Protein AF-A0A1Y3SLC1-F1 (afdb_monomer_lite)

Structure (mmCIF, N/CA/C/O backbone):
data_AF-A0A1Y3SLC1-F1
#
_entry.id   AF-A0A1Y3SLC1-F1
#
loop_
_atom_site.group_PDB
_atom_site.id
_atom_site.type_symbol
_atom_site.label_atom_id
_atom_site.label_alt_id
_atom_site.label_comp_id
_atom_site.label_asym_id
_atom_site.label_entity_id
_atom_site.label_seq_id
_atom_site.pdbx_PDB_ins_code
_atom_site.Cartn_x
_atom_site.Cartn_y
_atom_site.Cartn_z
_atom_site.occupancy
_atom_site.B_iso_or_equiv
_atom_site.auth_seq_id
_atom_site.auth_comp_id
_atom_site.auth_asym_id
_atom_site.auth_atom_id
_atom_site.pdbx_PDB_model_num
ATOM 1 N N . THR A 1 1 ? 0.738 -14.502 -24.482 1.00 43.47 1 THR A N 1
ATOM 2 C CA . THR A 1 1 ? 1.530 -13.518 -25.246 1.00 43.47 1 THR A CA 1
ATOM 3 C C . THR A 1 1 ? 0.705 -13.085 -26.444 1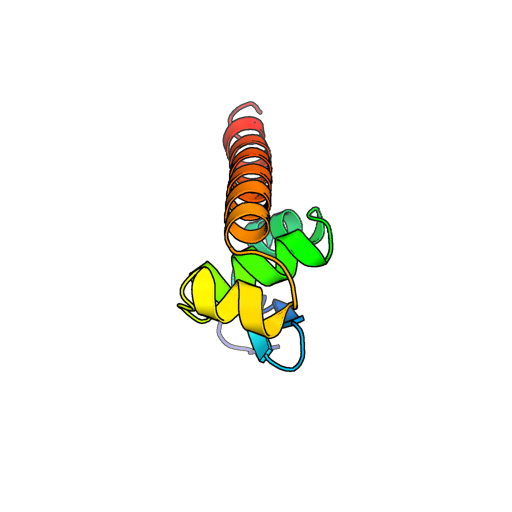.00 43.47 1 THR A C 1
ATOM 5 O O . THR A 1 1 ? 0.148 -13.942 -27.120 1.00 43.47 1 THR A O 1
ATOM 8 N N . CYS A 1 2 ? 0.529 -11.780 -26.665 1.00 42.38 2 CYS A N 1
ATOM 9 C CA . CYS A 1 2 ? -0.266 -11.265 -27.784 1.00 42.38 2 CYS A CA 1
ATOM 10 C C . CYS A 1 2 ? 0.650 -11.032 -29.005 1.00 42.38 2 CYS A C 1
ATOM 12 O O . CYS A 1 2 ? 1.645 -10.316 -28.868 1.00 42.38 2 CYS A O 1
ATOM 14 N N . PRO A 1 3 ? 0.356 -11.608 -30.185 1.00 54.66 3 PRO A N 1
ATOM 15 C CA . PRO A 1 3 ? 1.258 -11.593 -31.344 1.00 54.66 3 PRO A CA 1
ATOM 16 C C . PRO A 1 3 ? 1.337 -10.246 -32.091 1.00 54.66 3 PRO A C 1
ATOM 18 O O . PRO A 1 3 ? 2.051 -10.156 -33.083 1.00 54.66 3 PRO A O 1
ATOM 21 N N . ALA A 1 4 ? 0.639 -9.199 -31.633 1.00 56.56 4 ALA A N 1
ATOM 22 C CA . ALA A 1 4 ? 0.549 -7.918 -32.342 1.00 56.56 4 ALA A CA 1
ATOM 23 C C . ALA A 1 4 ? 1.443 -6.790 -31.784 1.00 56.56 4 ALA A C 1
ATOM 25 O O . ALA A 1 4 ? 1.663 -5.809 -32.487 1.00 56.56 4 ALA A O 1
ATOM 26 N N . CYS A 1 5 ? 1.950 -6.884 -30.548 1.00 50.56 5 CYS A N 1
ATOM 27 C CA . CYS A 1 5 ? 2.546 -5.714 -29.879 1.00 50.56 5 CYS A CA 1
ATOM 28 C C . CYS A 1 5 ? 3.826 -5.953 -29.064 1.00 50.56 5 CYS A C 1
ATOM 30 O O . CYS A 1 5 ? 4.405 -4.979 -28.600 1.00 50.56 5 CYS A O 1
ATOM 32 N N . GLY A 1 6 ? 4.315 -7.184 -28.883 1.00 53.72 6 GLY A N 1
ATOM 33 C CA . GLY A 1 6 ? 5.642 -7.441 -28.286 1.00 53.72 6 GLY A CA 1
ATOM 34 C C . GLY A 1 6 ? 5.894 -6.913 -26.857 1.00 53.72 6 GLY A C 1
ATOM 35 O O . GLY A 1 6 ? 6.995 -7.104 -26.355 1.00 53.72 6 GLY A O 1
ATOM 36 N N . HIS A 1 7 ? 4.912 -6.280 -26.199 1.00 55.94 7 HIS A N 1
ATOM 37 C CA . HIS A 1 7 ? 5.103 -5.572 -24.925 1.00 55.94 7 HIS A CA 1
ATOM 38 C C . HIS A 1 7 ? 3.909 -5.637 -23.952 1.00 55.94 7 HIS A C 1
ATOM 40 O O . HIS A 1 7 ? 3.812 -4.816 -23.047 1.00 55.94 7 HIS A O 1
ATOM 46 N N . CYS A 1 8 ? 2.999 -6.611 -24.068 1.00 54.97 8 CYS A N 1
ATOM 47 C CA . CYS A 1 8 ? 1.953 -6.813 -23.048 1.00 54.97 8 CYS A CA 1
ATOM 48 C C . CYS A 1 8 ? 2.533 -7.483 -21.791 1.00 54.97 8 CYS A C 1
ATOM 50 O O . CYS A 1 8 ? 2.262 -8.655 -21.529 1.00 54.97 8 CYS A O 1
ATOM 52 N N . PHE A 1 9 ? 3.374 -6.765 -21.044 1.00 64.56 9 PHE A N 1
ATOM 53 C CA . PHE A 1 9 ? 3.745 -7.168 -19.695 1.00 64.56 9 PHE A CA 1
ATOM 54 C C . PHE A 1 9 ? 2.647 -6.703 -18.740 1.00 64.56 9 PHE A C 1
ATOM 56 O O . PHE A 1 9 ? 2.635 -5.563 -18.294 1.00 64.56 9 PHE A O 1
ATOM 63 N N . GLU A 1 10 ? 1.697 -7.586 -18.456 1.00 73.75 10 GLU A N 1
ATOM 64 C CA . GLU A 1 10 ? 0.701 -7.378 -17.412 1.00 73.75 10 GLU A CA 1
ATOM 65 C C . GLU A 1 10 ? 1.061 -8.242 -16.198 1.00 73.75 10 GLU A C 1
ATOM 67 O O . GLU A 1 10 ? 1.142 -9.467 -16.274 1.00 73.75 10 GLU A O 1
ATOM 72 N N . SER A 1 11 ? 1.349 -7.597 -15.071 1.00 82.19 11 SER A N 1
ATOM 73 C CA . SER A 1 11 ? 1.540 -8.264 -13.786 1.00 82.19 11 SER A CA 1
ATOM 74 C C . SER A 1 11 ? 0.243 -8.228 -12.997 1.00 82.19 11 SER A C 1
ATOM 76 O O . SER A 1 11 ? -0.240 -7.158 -12.632 1.00 82.19 11 SER A O 1
ATOM 78 N N . LEU A 1 12 ? -0.308 -9.407 -12.719 1.00 84.00 12 LEU A N 1
ATOM 79 C CA . LEU A 1 12 ? -1.472 -9.564 -11.859 1.00 84.00 12 LEU A CA 1
ATOM 80 C C . LEU A 1 12 ? -1.025 -9.687 -10.398 1.00 84.00 12 LEU A C 1
ATOM 82 O O . LEU A 1 12 ? -0.198 -10.537 -10.064 1.00 84.00 12 LEU A O 1
ATOM 86 N N . PHE A 1 13 ? -1.605 -8.861 -9.537 1.00 84.94 13 PHE A N 1
ATOM 87 C CA . PHE A 1 13 ? -1.438 -8.906 -8.092 1.00 84.94 13 PHE A CA 1
ATOM 88 C C . PHE A 1 13 ? -2.777 -9.248 -7.448 1.00 84.94 13 PHE A C 1
ATOM 90 O O . PHE A 1 13 ? -3.765 -8.553 -7.676 1.00 84.94 13 PHE A O 1
ATOM 97 N N . ASP A 1 14 ? -2.814 -10.305 -6.640 1.00 84.81 14 ASP A N 1
ATOM 98 C CA . ASP A 1 14 ? -3.965 -10.599 -5.787 1.00 84.81 14 ASP A CA 1
ATOM 99 C C . ASP A 1 14 ? -3.766 -9.938 -4.423 1.00 84.81 14 ASP A C 1
ATOM 101 O O . ASP A 1 14 ? -2.792 -10.214 -3.720 1.00 84.81 14 ASP A O 1
ATOM 105 N N . VAL A 1 15 ? -4.683 -9.044 -4.062 1.00 81.81 15 VAL A N 1
ATOM 106 C CA . VAL A 1 15 ? -4.687 -8.368 -2.766 1.00 81.81 15 VAL A CA 1
ATOM 107 C C . VAL A 1 15 ? -5.999 -8.663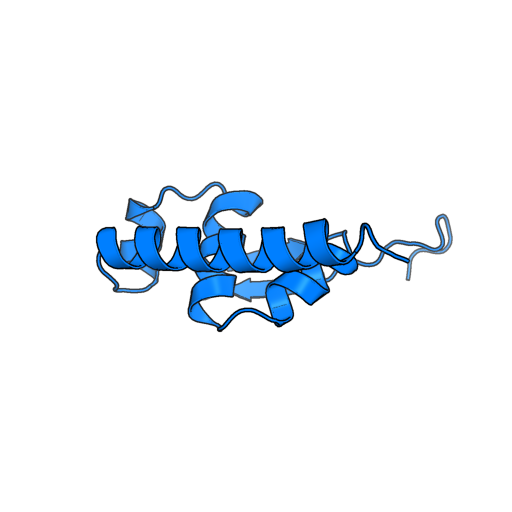 -2.066 1.00 81.81 15 VAL A C 1
ATOM 109 O O . VAL A 1 15 ? -7.009 -8.016 -2.334 1.00 81.81 15 VAL A O 1
ATOM 112 N N . GLY A 1 16 ? -5.994 -9.641 -1.160 1.00 74.25 16 GLY A N 1
ATOM 113 C CA . GLY A 1 16 ? -7.166 -9.936 -0.330 1.00 74.25 16 GLY A CA 1
ATOM 114 C C . GLY A 1 16 ? -8.417 -10.294 -1.144 1.00 74.25 16 GLY A C 1
ATOM 115 O O . GLY A 1 16 ? -9.529 -9.963 -0.733 1.00 74.25 16 GLY A O 1
ATOM 116 N N . GLY A 1 17 ? -8.241 -10.933 -2.309 1.00 80.56 17 GLY A N 1
ATOM 117 C CA . GLY A 1 17 ? -9.320 -11.266 -3.244 1.00 80.56 17 GLY A CA 1
ATOM 118 C C . GLY A 1 17 ? -9.665 -10.168 -4.2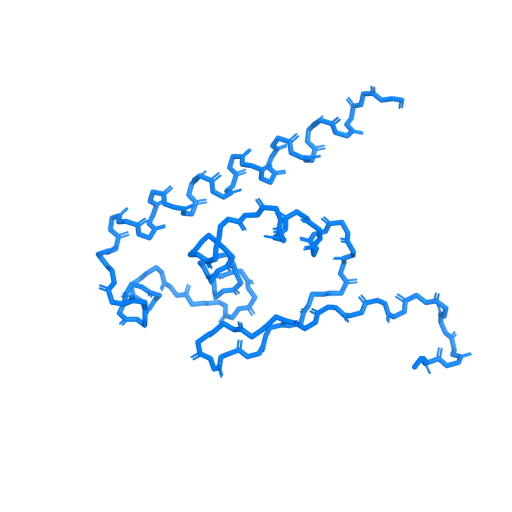58 1.00 80.56 17 GLY A C 1
ATOM 119 O O . GLY A 1 17 ? -10.633 -10.316 -5.006 1.00 80.56 17 GLY A O 1
ATOM 120 N N . VAL A 1 18 ? -8.903 -9.071 -4.300 1.00 81.31 18 VAL A N 1
ATOM 121 C CA . VAL A 1 18 ? -8.976 -8.057 -5.358 1.00 81.31 18 VAL A CA 1
ATOM 122 C C . VAL A 1 18 ? -7.801 -8.252 -6.314 1.00 81.31 18 VAL A C 1
ATOM 124 O O . VAL A 1 18 ? -6.654 -7.976 -5.966 1.00 81.31 18 VAL A O 1
ATOM 127 N N . GLY A 1 19 ? -8.095 -8.717 -7.530 1.00 84.06 19 GLY A N 1
ATOM 128 C CA . GLY A 1 19 ? -7.111 -8.848 -8.602 1.00 84.06 19 GLY A CA 1
ATOM 129 C C . GLY A 1 19 ? -6.829 -7.499 -9.261 1.00 84.06 19 GLY A C 1
ATOM 130 O O . GLY A 1 19 ? -7.705 -6.929 -9.910 1.00 84.06 19 GLY A O 1
ATOM 131 N N . VAL A 1 20 ? -5.608 -6.996 -9.111 1.00 86.00 20 VAL A N 1
ATOM 132 C CA . VAL A 1 20 ? -5.143 -5.738 -9.699 1.00 86.00 20 VAL A CA 1
ATOM 133 C C . VAL A 1 20 ? -4.109 -6.024 -10.779 1.00 86.00 20 VAL A C 1
ATOM 135 O O . VAL A 1 20 ? -3.143 -6.744 -10.545 1.00 86.00 20 VAL A O 1
ATOM 138 N N . THR A 1 21 ? -4.299 -5.444 -11.963 1.00 84.75 21 THR A N 1
ATOM 139 C CA . THR A 1 21 ? -3.395 -5.646 -13.103 1.00 84.75 21 THR A CA 1
ATOM 140 C C . THR A 1 21 ? -2.524 -4.412 -13.311 1.00 84.75 21 THR A C 1
ATOM 142 O O . THR A 1 21 ? -3.034 -3.307 -13.482 1.00 84.75 21 THR A O 1
ATOM 145 N N . VAL A 1 22 ? -1.207 -4.605 -13.305 1.00 84.62 22 VAL A N 1
ATOM 146 C CA . VAL A 1 22 ? -0.200 -3.562 -13.520 1.00 84.62 22 VAL A CA 1
ATOM 147 C C . VAL A 1 22 ? 0.469 -3.811 -14.868 1.00 84.62 22 VAL A C 1
ATOM 149 O O . VAL A 1 22 ? 1.158 -4.812 -15.038 1.00 84.62 22 VAL A O 1
ATOM 152 N N . ALA A 1 23 ? 0.260 -2.911 -15.829 1.00 81.25 23 ALA A N 1
ATOM 153 C CA . ALA A 1 23 ? 0.803 -3.030 -17.188 1.00 81.25 23 ALA A CA 1
ATOM 154 C C . ALA A 1 23 ? 2.238 -2.482 -17.342 1.00 81.25 23 ALA A C 1
ATOM 156 O O . ALA A 1 23 ? 2.783 -2.471 -18.443 1.00 81.25 23 ALA A O 1
ATOM 157 N N . ASP A 1 24 ? 2.830 -1.990 -16.253 1.00 81.44 24 ASP A N 1
ATOM 158 C CA . ASP A 1 24 ? 4.152 -1.373 -16.245 1.00 81.44 24 ASP A CA 1
ATOM 159 C C . ASP A 1 24 ? 5.138 -2.235 -15.431 1.00 81.44 24 ASP A C 1
ATOM 161 O O . ASP A 1 24 ? 4.897 -2.480 -14.241 1.00 81.44 24 ASP A O 1
ATOM 165 N N . PRO A 1 25 ? 6.219 -2.747 -16.050 1.00 80.69 25 PRO A N 1
ATOM 166 C CA . PRO A 1 25 ? 7.163 -3.644 -15.387 1.00 80.69 25 PRO A CA 1
ATOM 167 C C . PRO A 1 25 ? 7.952 -2.957 -14.272 1.00 80.69 25 PRO A C 1
ATOM 169 O O . PRO A 1 25 ? 8.158 -3.561 -13.221 1.00 80.69 25 PRO A O 1
ATOM 172 N N . ASP A 1 26 ? 8.344 -1.697 -14.459 1.00 79.69 26 ASP A N 1
ATOM 173 C CA . ASP A 1 26 ? 9.067 -0.912 -13.459 1.00 79.69 26 ASP A CA 1
ATOM 174 C C . ASP A 1 26 ? 8.211 -0.626 -12.221 1.00 79.69 26 ASP A C 1
ATOM 176 O O . ASP A 1 26 ? 8.699 -0.660 -11.091 1.00 79.69 26 ASP A O 1
ATOM 180 N N . MET A 1 27 ? 6.922 -0.360 -12.420 1.00 80.31 27 MET A N 1
ATOM 181 C CA . MET A 1 27 ? 5.950 -0.168 -11.354 1.00 80.31 27 MET A CA 1
ATOM 182 C C . MET A 1 27 ? 5.637 -1.492 -10.658 1.00 80.31 27 MET A C 1
ATOM 184 O O . MET A 1 27 ? 5.561 -1.523 -9.432 1.00 80.31 27 MET A O 1
ATOM 188 N N . ALA A 1 28 ? 5.507 -2.593 -11.402 1.00 84.38 28 ALA A N 1
ATOM 189 C CA . ALA A 1 28 ? 5.320 -3.920 -10.823 1.00 84.38 28 ALA A CA 1
ATOM 190 C C . ALA A 1 28 ? 6.520 -4.338 -9.957 1.00 84.38 28 ALA A C 1
ATOM 192 O O . ALA A 1 28 ? 6.324 -4.884 -8.872 1.00 84.38 28 ALA A O 1
ATOM 193 N N . ASP A 1 29 ? 7.746 -4.052 -10.396 1.00 83.94 29 ASP A N 1
ATOM 194 C CA . ASP A 1 29 ? 8.967 -4.311 -9.628 1.00 83.94 29 ASP A CA 1
ATOM 195 C C . ASP A 1 29 ? 9.044 -3.436 -8.367 1.00 83.94 29 ASP A C 1
ATOM 197 O O . ASP A 1 29 ? 9.227 -3.942 -7.259 1.00 83.94 29 ASP A O 1
ATOM 201 N N . ALA A 1 30 ? 8.759 -2.137 -8.501 1.00 83.38 30 ALA A N 1
ATOM 202 C CA . ALA A 1 30 ? 8.707 -1.219 -7.367 1.00 83.38 30 ALA A CA 1
ATOM 203 C C . ALA A 1 30 ? 7.650 -1.619 -6.327 1.00 83.38 30 ALA A C 1
ATOM 205 O O . ALA A 1 30 ? 7.890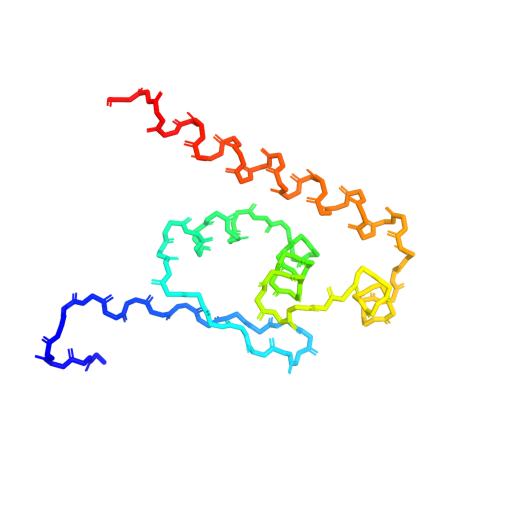 -1.514 -5.124 1.00 83.38 30 ALA A O 1
ATOM 206 N N . ILE A 1 31 ? 6.487 -2.099 -6.776 1.00 84.06 31 ILE A N 1
ATOM 207 C CA . ILE A 1 31 ? 5.442 -2.626 -5.896 1.00 84.06 31 ILE A CA 1
ATOM 208 C C . ILE A 1 31 ? 5.929 -3.916 -5.234 1.00 84.06 31 ILE A C 1
ATOM 210 O O . ILE A 1 31 ? 5.807 -4.040 -4.020 1.00 84.06 31 ILE A O 1
ATOM 214 N N . ARG A 1 32 ? 6.551 -4.845 -5.972 1.00 83.69 32 ARG A N 1
ATOM 215 C CA . ARG A 1 32 ? 7.123 -6.080 -5.400 1.00 83.69 32 ARG A CA 1
ATOM 216 C C . ARG A 1 32 ? 8.188 -5.823 -4.336 1.00 83.69 32 ARG A C 1
ATOM 218 O O . ARG A 1 32 ? 8.319 -6.635 -3.426 1.00 83.69 32 ARG A O 1
ATOM 225 N N . ALA A 1 33 ? 8.908 -4.707 -4.420 1.00 84.25 33 ALA A N 1
ATOM 226 C CA . ALA A 1 33 ? 9.877 -4.292 -3.407 1.00 84.25 33 ALA A CA 1
ATOM 227 C C . ALA A 1 33 ? 9.232 -3.786 -2.097 1.00 84.25 33 ALA A C 1
ATOM 229 O O . ALA A 1 33 ? 9.922 -3.654 -1.084 1.00 84.25 33 ALA A O 1
ATOM 230 N N . LEU A 1 34 ? 7.926 -3.491 -2.090 1.00 80.56 34 LEU A N 1
ATOM 231 C CA . LEU A 1 34 ? 7.176 -3.141 -0.881 1.00 80.56 34 LEU A CA 1
ATOM 232 C C . LEU A 1 34 ? 6.804 -4.393 -0.078 1.00 80.56 34 LEU A C 1
ATOM 234 O O . LEU A 1 34 ? 6.608 -5.473 -0.629 1.00 80.56 34 LEU A O 1
ATOM 238 N N . ASP A 1 35 ? 6.601 -4.210 1.226 1.00 81.56 35 ASP A N 1
ATOM 239 C CA . ASP A 1 35 ? 5.982 -5.219 2.089 1.00 81.56 35 ASP A CA 1
ATOM 240 C C . ASP A 1 35 ? 4.525 -5.504 1.660 1.00 81.56 35 ASP A C 1
ATOM 242 O O . ASP A 1 35 ? 3.876 -4.630 1.075 1.00 81.56 35 ASP A O 1
ATOM 246 N N . ALA A 1 36 ? 3.992 -6.693 1.963 1.00 80.62 36 ALA A N 1
ATOM 247 C CA . ALA A 1 36 ? 2.661 -7.144 1.530 1.00 80.62 36 ALA A CA 1
ATOM 248 C C . ALA A 1 36 ? 1.546 -6.137 1.871 1.00 80.62 36 ALA A C 1
ATOM 250 O O . ALA A 1 36 ? 0.658 -5.860 1.064 1.00 80.62 36 ALA A O 1
ATOM 251 N N . ASP A 1 37 ? 1.641 -5.512 3.041 1.00 79.44 37 ASP A N 1
ATOM 252 C CA . ASP A 1 37 ? 0.721 -4.461 3.462 1.00 79.44 37 ASP A CA 1
ATOM 253 C C . ASP A 1 37 ? 0.845 -3.171 2.628 1.00 79.44 37 ASP A C 1
ATOM 255 O O . ASP A 1 37 ? -0.143 -2.488 2.351 1.00 79.44 37 ASP A O 1
ATOM 259 N N . GLY A 1 38 ? 2.067 -2.809 2.233 1.00 81.62 38 GLY A N 1
ATOM 260 C CA . GLY A 1 38 ? 2.337 -1.650 1.381 1.00 81.62 38 GLY A CA 1
ATOM 261 C C . GLY A 1 38 ? 1.841 -1.867 -0.046 1.00 81.62 38 GLY A C 1
ATOM 262 O O . GLY A 1 38 ? 1.224 -0.965 -0.619 1.00 81.62 38 GLY A O 1
ATOM 263 N N . GLN A 1 39 ? 2.043 -3.075 -0.579 1.00 86.56 39 GLN A N 1
ATOM 264 C CA . GLN A 1 39 ? 1.499 -3.507 -1.867 1.00 86.56 39 GLN A CA 1
ATOM 265 C C . GLN A 1 39 ? -0.018 -3.374 -1.872 1.00 86.56 39 GLN A C 1
ATOM 267 O O . GLN A 1 39 ? -0.575 -2.715 -2.747 1.00 86.56 39 GLN A O 1
ATOM 272 N N . ALA A 1 40 ? -0.672 -3.922 -0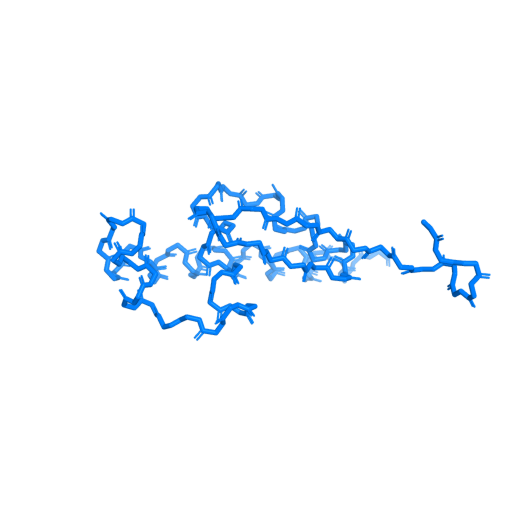.844 1.00 86.00 40 ALA A N 1
ATOM 273 C CA . ALA A 1 40 ? -2.116 -3.891 -0.725 1.00 86.00 40 ALA A CA 1
ATOM 274 C C . ALA A 1 40 ? -2.674 -2.466 -0.752 1.00 86.00 40 ALA A C 1
ATOM 276 O O . ALA A 1 40 ? -3.609 -2.167 -1.488 1.00 86.00 40 ALA A O 1
ATOM 277 N N . ILE A 1 41 ? -2.068 -1.560 0.016 1.00 87.25 41 ILE A N 1
ATOM 278 C CA . ILE A 1 41 ? -2.521 -0.172 0.101 1.00 87.25 41 ILE A CA 1
ATOM 279 C C . ILE A 1 41 ? -2.321 0.559 -1.228 1.00 87.25 41 ILE A C 1
ATOM 281 O O . ILE A 1 41 ? -3.228 1.264 -1.658 1.00 87.25 41 ILE A O 1
ATOM 285 N N . VAL A 1 42 ? -1.172 0.402 -1.891 1.00 86.81 42 VAL A N 1
ATOM 286 C CA . VAL A 1 42 ? -0.913 1.065 -3.180 1.00 86.81 42 VAL A CA 1
ATOM 287 C C . VAL A 1 42 ? -1.842 0.527 -4.265 1.00 86.81 42 VAL A C 1
ATOM 289 O O . VAL A 1 42 ? -2.472 1.316 -4.965 1.00 86.81 42 VAL A O 1
ATOM 292 N N . LEU A 1 43 ? -1.974 -0.795 -4.370 1.00 88.00 43 LEU A N 1
ATOM 293 C CA . LEU A 1 43 ? -2.819 -1.446 -5.368 1.00 88.00 43 LEU A CA 1
ATOM 294 C C . LEU A 1 43 ? -4.294 -1.073 -5.166 1.00 88.00 43 LEU A C 1
ATOM 296 O O . LEU A 1 43 ? -4.945 -0.599 -6.094 1.00 88.00 43 LEU A O 1
ATOM 300 N N . LEU A 1 44 ? -4.811 -1.175 -3.940 1.00 88.44 44 LEU A N 1
ATOM 301 C CA . LEU A 1 44 ? -6.200 -0.815 -3.655 1.00 88.44 44 LEU A CA 1
ATOM 302 C C . LEU A 1 44 ? -6.456 0.689 -3.825 1.00 88.44 44 LEU A C 1
ATOM 304 O O . LEU A 1 44 ? -7.503 1.072 -4.334 1.00 88.44 44 LEU A O 1
ATOM 308 N N . HIS A 1 45 ? -5.522 1.556 -3.427 1.00 86.94 45 HIS A N 1
ATOM 309 C CA . HIS A 1 45 ? -5.732 3.003 -3.494 1.00 86.94 45 HIS A CA 1
ATOM 310 C C . HIS A 1 45 ? -5.626 3.560 -4.915 1.00 86.94 45 HIS A C 1
ATOM 312 O O . HIS A 1 45 ? -6.485 4.333 -5.327 1.00 86.94 45 HIS A O 1
ATOM 318 N N . TYR A 1 46 ? -4.576 3.188 -5.652 1.00 84.94 46 TYR A N 1
ATOM 319 C CA . TYR A 1 46 ? -4.282 3.771 -6.962 1.00 84.94 46 TYR A CA 1
ATOM 320 C C . TYR A 1 46 ? -4.944 3.027 -8.118 1.00 84.94 46 TYR A C 1
ATOM 322 O O . TYR A 1 46 ? -5.308 3.668 -9.096 1.00 84.94 46 TYR A O 1
ATOM 330 N N . PHE A 1 47 ? -5.114 1.705 -8.022 1.00 84.62 47 PHE A N 1
ATOM 331 C CA . PHE A 1 47 ? -5.681 0.915 -9.119 1.00 84.62 47 PHE A CA 1
ATOM 332 C C . PHE A 1 47 ? -7.143 0.548 -8.891 1.00 84.62 47 PHE A C 1
ATOM 334 O O . PHE A 1 47 ? -7.911 0.530 -9.845 1.00 84.62 47 PHE A O 1
ATOM 341 N N . ALA A 1 48 ? -7.540 0.256 -7.649 1.00 84.06 48 ALA A N 1
ATOM 342 C CA . ALA A 1 48 ? -8.945 -0.003 -7.332 1.00 84.06 48 ALA A CA 1
ATOM 343 C C . ALA A 1 48 ? -9.712 1.270 -6.924 1.00 84.06 48 ALA A C 1
ATOM 345 O O . ALA A 1 48 ? -10.914 1.192 -6.687 1.00 84.06 48 ALA A O 1
ATOM 346 N N . GLU A 1 49 ? -9.038 2.425 -6.831 1.00 85.31 49 GLU A N 1
ATOM 347 C CA . GLU A 1 49 ? -9.607 3.718 -6.408 1.00 85.31 49 GLU A CA 1
ATOM 348 C C . GLU A 1 49 ? -10.256 3.677 -5.010 1.00 85.31 49 GLU A C 1
ATOM 350 O O . GLU A 1 49 ? -11.177 4.434 -4.687 1.00 85.31 49 GLU A O 1
ATOM 355 N N . TRP A 1 50 ? -9.793 2.777 -4.134 1.00 88.50 50 TRP A N 1
ATOM 356 C CA . TRP A 1 50 ? -10.364 2.645 -2.799 1.00 88.50 50 TRP A CA 1
ATOM 357 C C . TRP A 1 50 ? -9.900 3.783 -1.879 1.00 88.50 50 TRP A C 1
ATOM 359 O O . TRP A 1 50 ? -8.705 4.080 -1.769 1.00 88.50 50 TRP A O 1
ATOM 369 N N . PRO A 1 51 ? -10.824 4.402 -1.125 1.00 87.62 51 PRO A N 1
ATOM 370 C CA . PRO A 1 51 ? -10.454 5.394 -0.128 1.00 87.62 51 PRO A CA 1
ATOM 371 C C . PRO A 1 51 ? -9.752 4.737 1.069 1.00 87.62 51 PRO A C 1
ATOM 373 O O . PRO A 1 51 ? -10.108 3.626 1.467 1.00 87.62 51 PRO A O 1
ATOM 376 N N . ASP A 1 52 ? -8.838 5.468 1.725 1.00 83.88 52 ASP A N 1
ATOM 377 C CA . ASP A 1 52 ? -8.058 4.989 2.887 1.00 83.88 52 ASP A CA 1
ATOM 378 C C . ASP A 1 52 ? -8.926 4.294 3.961 1.00 83.88 52 ASP A C 1
ATOM 380 O O . ASP A 1 52 ? -8.499 3.339 4.604 1.00 83.88 52 ASP A O 1
ATOM 384 N N . GLY A 1 53 ? -10.161 4.777 4.164 1.00 84.88 53 GLY A N 1
ATOM 385 C CA . GLY A 1 53 ? -11.110 4.198 5.119 1.00 84.88 53 GLY A CA 1
ATOM 386 C C . GLY A 1 53 ? -1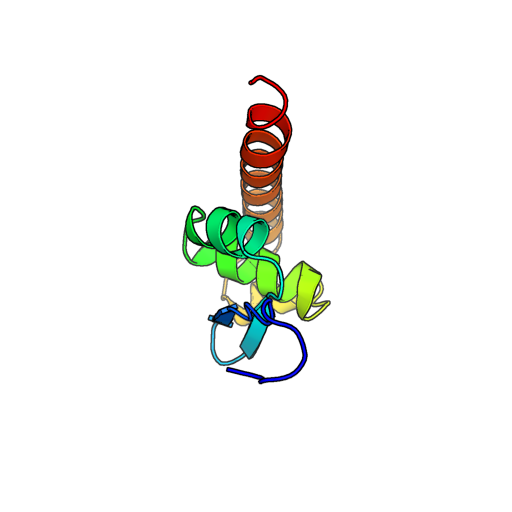1.592 2.796 4.730 1.00 84.88 53 GLY A C 1
ATOM 387 O O . GLY A 1 53 ? -11.613 1.913 5.579 1.00 84.88 53 GLY A O 1
ATOM 388 N N . ARG A 1 54 ? -11.916 2.570 3.447 1.00 88.25 54 ARG A N 1
ATOM 389 C CA . ARG A 1 54 ? -12.287 1.242 2.918 1.00 88.25 54 ARG A CA 1
ATOM 390 C C . ARG A 1 54 ? -11.117 0.272 3.012 1.00 88.25 54 ARG A C 1
ATOM 392 O O . ARG A 1 54 ? -11.314 -0.869 3.414 1.00 88.25 54 ARG A O 1
ATOM 399 N N . ILE A 1 55 ? -9.915 0.741 2.683 1.00 87.38 55 ILE A N 1
ATOM 400 C CA . ILE A 1 55 ? -8.684 -0.054 2.749 1.00 87.38 55 ILE A CA 1
ATOM 401 C C . ILE A 1 55 ? -8.401 -0.479 4.193 1.00 87.38 55 ILE A C 1
ATOM 403 O O . ILE A 1 55 ? -8.138 -1.649 4.443 1.00 87.38 55 ILE A O 1
ATOM 407 N N . GLY A 1 56 ? -8.525 0.440 5.156 1.00 87.38 56 GLY A N 1
ATOM 408 C CA . GLY A 1 56 ? -8.346 0.124 6.575 1.00 87.38 56 GLY A CA 1
ATOM 409 C C . GLY A 1 56 ? -9.337 -0.924 7.074 1.00 87.38 56 GLY A C 1
ATOM 410 O O . GLY A 1 56 ? -8.937 -1.884 7.723 1.00 87.38 56 GLY A O 1
ATOM 411 N N . THR A 1 57 ? -10.616 -0.802 6.703 1.00 88.12 57 THR A N 1
ATOM 412 C CA . THR A 1 57 ? -11.627 -1.819 7.030 1.00 88.12 57 THR A CA 1
ATOM 413 C C . THR A 1 57 ? -11.316 -3.170 6.389 1.00 88.12 57 THR A C 1
ATOM 415 O O . THR A 1 57 ? -11.466 -4.192 7.047 1.00 88.12 57 THR A O 1
ATOM 418 N N . HIS A 1 58 ? -10.869 -3.185 5.133 1.00 85.00 58 HIS A N 1
ATOM 419 C CA . HIS A 1 58 ? -10.556 -4.417 4.411 1.00 85.00 58 HIS A CA 1
ATOM 420 C C . HIS A 1 58 ? -9.327 -5.141 4.975 1.00 85.00 58 HIS A C 1
ATOM 422 O O . HIS A 1 58 ? -9.348 -6.356 5.127 1.00 85.00 58 HIS A O 1
ATOM 428 N N . LEU A 1 59 ? -8.287 -4.391 5.341 1.00 83.12 59 LEU A N 1
ATOM 429 C CA . LEU A 1 59 ? -7.062 -4.929 5.936 1.00 83.12 59 LEU A CA 1
ATOM 430 C C . LEU A 1 59 ? -7.166 -5.126 7.459 1.00 83.12 59 LEU A C 1
ATOM 432 O O . LEU A 1 59 ? -6.240 -5.643 8.076 1.00 83.12 59 LEU A O 1
ATOM 436 N N . GLY A 1 60 ? -8.262 -4.691 8.089 1.00 86.25 60 GLY A N 1
ATOM 437 C CA . GLY A 1 60 ? -8.440 -4.752 9.542 1.00 86.25 60 GLY A CA 1
ATOM 438 C C . GLY A 1 60 ? -7.513 -3.819 10.332 1.00 86.25 60 GLY A C 1
ATOM 439 O O . GLY A 1 60 ? -7.279 -4.050 11.517 1.00 86.25 60 GLY A O 1
ATOM 440 N N . ILE A 1 61 ? -6.981 -2.764 9.703 1.00 85.50 61 ILE A N 1
ATOM 441 C CA . ILE A 1 61 ? -6.036 -1.820 10.318 1.00 85.50 61 ILE A CA 1
ATOM 442 C C . ILE A 1 61 ? -6.622 -0.400 10.423 1.00 85.50 61 ILE A C 1
ATOM 444 O O . ILE A 1 61 ? -7.430 0.014 9.588 1.00 85.50 61 ILE A O 1
ATOM 448 N N . PRO A 1 62 ? -6.196 0.407 11.415 1.00 86.94 62 PRO A N 1
ATOM 449 C CA . PRO A 1 62 ? -6.628 1.795 11.532 1.00 86.94 62 PRO A CA 1
ATOM 450 C C . PRO A 1 62 ? -6.276 2.633 10.300 1.00 86.94 62 PRO A C 1
ATOM 452 O O . PRO A 1 62 ? -5.208 2.479 9.704 1.00 86.94 62 PRO A O 1
ATOM 455 N N . ARG A 1 63 ? -7.125 3.618 9.977 1.00 86.19 63 ARG A N 1
ATOM 456 C CA . ARG A 1 63 ? -6.876 4.583 8.889 1.00 86.19 63 ARG A CA 1
ATOM 457 C C . ARG A 1 63 ? -5.519 5.286 9.022 1.00 86.19 63 ARG A C 1
ATOM 459 O O . ARG A 1 63 ? -4.854 5.527 8.021 1.00 86.19 63 ARG A O 1
ATOM 466 N N . SER A 1 64 ? -5.098 5.612 10.241 1.00 84.25 64 SER A N 1
ATOM 467 C CA . SER A 1 64 ? -3.787 6.215 10.515 1.00 84.25 64 SER A CA 1
ATOM 468 C C . SER A 1 64 ? -2.632 5.303 10.081 1.00 84.25 64 SER A C 1
ATOM 470 O O . SER A 1 64 ? -1.666 5.778 9.485 1.00 84.25 64 SER A O 1
ATOM 472 N N . THR A 1 65 ? -2.762 3.991 10.291 1.00 85.69 65 THR A N 1
ATOM 473 C CA . THR A 1 65 ? -1.805 2.982 9.815 1.00 85.69 65 THR A CA 1
ATOM 474 C C . THR A 1 65 ? -1.793 2.904 8.292 1.00 85.69 65 THR A C 1
ATOM 476 O O . THR A 1 65 ? -0.716 2.887 7.698 1.00 85.69 65 THR A O 1
ATOM 479 N N . VAL A 1 66 ? -2.968 2.935 7.650 1.00 86.00 66 VAL A N 1
ATOM 480 C CA . VAL A 1 66 ? -3.078 2.992 6.179 1.00 86.00 66 VAL A CA 1
ATOM 481 C C . VAL A 1 66 ? -2.329 4.207 5.635 1.00 86.00 66 VAL A C 1
ATOM 483 O O . VAL A 1 66 ? -1.510 4.076 4.732 1.00 86.00 66 VAL A O 1
ATOM 486 N N . GLN A 1 67 ? -2.542 5.386 6.222 1.00 85.69 67 GLN A N 1
ATOM 487 C CA . GLN A 1 67 ? -1.887 6.625 5.797 1.00 85.69 67 GLN A CA 1
ATOM 488 C C . GLN A 1 67 ? -0.370 6.591 5.991 1.00 85.69 67 GLN A C 1
ATOM 490 O O . GLN A 1 67 ? 0.375 6.997 5.097 1.00 85.69 67 GLN A O 1
ATOM 495 N N . PHE A 1 68 ? 0.102 6.092 7.137 1.00 85.94 68 PHE A N 1
ATOM 496 C CA . PHE A 1 68 ? 1.532 5.940 7.399 1.00 85.94 68 PHE A CA 1
ATOM 497 C C . PHE A 1 68 ? 2.190 5.023 6.364 1.00 85.94 68 PHE A C 1
ATOM 499 O O . PHE A 1 68 ? 3.204 5.387 5.765 1.00 85.94 68 PHE A O 1
ATOM 506 N N . ARG A 1 69 ? 1.577 3.866 6.107 1.00 82.00 69 ARG A N 1
ATOM 507 C CA . ARG A 1 69 ? 2.075 2.879 5.146 1.00 82.00 69 ARG A CA 1
ATOM 508 C C . ARG A 1 69 ? 2.004 3.384 3.709 1.00 82.00 69 ARG A C 1
ATOM 510 O O . ARG A 1 69 ? 2.971 3.214 2.976 1.00 82.00 69 ARG A O 1
ATOM 517 N N . ARG A 1 70 ? 0.945 4.108 3.333 1.00 84.38 70 ARG A N 1
ATOM 518 C CA . ARG A 1 70 ? 0.849 4.789 2.032 1.00 84.38 70 ARG A CA 1
ATOM 519 C C . ARG A 1 70 ? 1.997 5.779 1.838 1.00 84.38 70 ARG A C 1
ATOM 521 O O . ARG A 1 70 ? 2.635 5.788 0.792 1.00 84.38 70 ARG A O 1
ATOM 528 N N . ASN A 1 71 ? 2.298 6.590 2.852 1.00 85.19 71 ASN A N 1
ATOM 529 C CA . ASN A 1 71 ? 3.415 7.533 2.793 1.00 85.19 71 ASN A CA 1
ATOM 530 C C . ASN A 1 71 ? 4.774 6.820 2.730 1.00 85.19 71 ASN A C 1
ATOM 532 O O . ASN A 1 71 ? 5.671 7.291 2.035 1.00 85.19 71 ASN A O 1
ATOM 536 N N . ALA A 1 72 ? 4.939 5.692 3.427 1.00 81.50 72 ALA A N 1
ATOM 537 C CA . ALA A 1 72 ? 6.147 4.875 3.333 1.00 81.50 72 ALA A CA 1
ATOM 538 C C . ALA A 1 72 ? 6.320 4.279 1.927 1.00 81.50 72 ALA A C 1
ATOM 540 O O . ALA A 1 72 ? 7.399 4.398 1.352 1.00 81.50 72 ALA A O 1
ATOM 541 N N . ALA A 1 73 ? 5.248 3.735 1.347 1.00 80.31 73 ALA A N 1
ATOM 542 C CA . ALA A 1 73 ? 5.252 3.211 -0.011 1.00 80.31 73 ALA A CA 1
ATOM 543 C C . ALA A 1 73 ? 5.573 4.299 -1.043 1.00 80.31 73 ALA A C 1
ATOM 545 O O . ALA A 1 73 ? 6.428 4.102 -1.896 1.00 80.31 73 ALA A O 1
ATOM 546 N N . LEU A 1 74 ? 4.979 5.490 -0.913 1.00 81.12 74 LEU A N 1
ATOM 547 C CA . LEU A 1 74 ? 5.298 6.629 -1.778 1.00 81.12 74 LEU A CA 1
ATOM 548 C C . LEU A 1 74 ? 6.751 7.085 -1.656 1.00 81.12 74 LEU A C 1
ATOM 550 O O . LEU A 1 74 ? 7.343 7.458 -2.663 1.00 81.12 74 LEU A O 1
ATOM 554 N N . ARG A 1 75 ? 7.338 7.066 -0.453 1.00 82.50 75 ARG A N 1
ATOM 555 C CA . ARG A 1 75 ? 8.766 7.373 -0.282 1.00 82.50 75 ARG A CA 1
ATOM 556 C C . ARG A 1 75 ? 9.653 6.349 -0.983 1.00 82.50 75 ARG A C 1
ATOM 558 O O . ARG A 1 75 ? 10.636 6.746 -1.593 1.00 82.50 75 ARG A O 1
ATOM 565 N N . LEU A 1 76 ? 9.300 5.067 -0.919 1.00 76.12 76 LEU A N 1
ATOM 566 C CA . LEU A 1 76 ? 10.035 4.004 -1.605 1.00 76.12 76 LEU A CA 1
ATOM 567 C C . LEU A 1 76 ? 9.890 4.112 -3.125 1.00 76.12 76 LEU A C 1
ATOM 569 O O . LEU A 1 76 ? 10.900 4.115 -3.820 1.00 76.12 76 LEU A O 1
ATOM 573 N N . LEU A 1 77 ? 8.669 4.308 -3.637 1.00 78.12 77 LEU A N 1
ATOM 574 C CA . LEU A 1 77 ? 8.439 4.543 -5.066 1.00 78.12 77 LEU A CA 1
ATOM 575 C C . LEU A 1 77 ? 9.199 5.777 -5.559 1.00 78.12 77 LEU A C 1
ATOM 577 O O . LEU A 1 77 ? 9.838 5.716 -6.603 1.00 78.12 77 LEU A O 1
ATOM 581 N N . ARG A 1 78 ? 9.167 6.884 -4.807 1.00 79.62 78 ARG A N 1
ATOM 582 C CA . ARG A 1 78 ? 9.964 8.074 -5.129 1.00 79.62 78 ARG A CA 1
ATOM 583 C C . ARG A 1 78 ? 11.452 7.763 -5.133 1.00 79.62 78 ARG A C 1
ATOM 585 O O . ARG A 1 78 ? 12.097 8.078 -6.114 1.00 79.62 78 ARG A O 1
ATOM 592 N N . GLY A 1 79 ? 11.978 7.067 -4.128 1.00 75.88 79 GLY A N 1
ATOM 593 C CA . GLY A 1 79 ? 13.385 6.659 -4.102 1.00 75.88 79 GLY A CA 1
ATOM 594 C C . GLY A 1 79 ? 13.793 5.791 -5.298 1.00 75.88 79 GLY A C 1
ATOM 595 O O . GLY A 1 79 ? 14.873 5.985 -5.843 1.00 75.88 79 GLY A O 1
ATOM 596 N N . LEU A 1 80 ? 12.921 4.888 -5.754 1.00 69.69 80 LEU A N 1
ATOM 597 C CA . LEU A 1 80 ? 13.158 4.062 -6.944 1.00 69.69 80 LEU A CA 1
ATOM 598 C C . LEU A 1 80 ? 13.066 4.869 -8.249 1.00 69.69 80 LEU A C 1
ATOM 600 O O . LEU A 1 80 ? 13.835 4.633 -9.173 1.00 69.69 80 LEU A O 1
ATOM 604 N N . LEU A 1 81 ? 12.150 5.834 -8.336 1.00 68.00 81 LEU A N 1
ATOM 605 C CA . LEU A 1 81 ? 11.991 6.695 -9.513 1.00 68.00 81 LEU A CA 1
ATOM 606 C C . LEU A 1 81 ? 13.087 7.768 -9.599 1.00 68.00 81 LEU A C 1
ATOM 608 O O . LEU A 1 81 ? 13.629 8.007 -10.673 1.00 68.00 81 LEU A O 1
ATOM 612 N N . GLU A 1 82 ? 13.442 8.384 -8.475 1.00 69.25 82 GLU A N 1
ATOM 613 C CA . GLU A 1 82 ? 14.478 9.414 -8.361 1.00 69.25 82 GLU A CA 1
ATOM 614 C C . GLU A 1 82 ? 15.885 8.795 -8.423 1.00 69.25 82 GLU A C 1
ATOM 616 O O . GLU A 1 82 ? 16.769 9.350 -9.068 1.00 69.25 82 GLU A O 1
ATOM 621 N N . GLY A 1 83 ? 16.085 7.600 -7.854 1.00 56.91 83 GLY A N 1
ATOM 622 C CA . GLY A 1 83 ? 17.343 6.845 -7.920 1.00 56.91 83 GLY A CA 1
ATOM 623 C C . GLY A 1 83 ? 17.669 6.252 -9.297 1.00 56.91 83 GLY A C 1
ATOM 624 O O . GLY A 1 83 ? 18.789 5.793 -9.505 1.00 56.91 83 GLY A O 1
ATOM 625 N N . ARG A 1 84 ? 16.725 6.288 -10.249 1.00 53.31 84 ARG A N 1
ATOM 626 C CA . ARG A 1 84 ? 16.949 5.937 -11.664 1.00 53.31 84 ARG A CA 1
ATOM 627 C C . ARG A 1 84 ? 17.273 7.145 -12.554 1.00 53.31 84 ARG A C 1
ATOM 629 O O . ARG A 1 84 ? 17.540 6.959 -13.735 1.00 53.31 84 ARG A O 1
ATOM 636 N N . CYS A 1 85 ? 17.309 8.368 -12.013 1.00 39.59 85 CYS A N 1
ATOM 637 C CA . CYS A 1 85 ? 17.819 9.553 -12.711 1.00 39.59 85 CYS A CA 1
ATOM 638 C C . CYS A 1 85 ? 19.270 9.827 -12.282 1.00 39.59 85 CYS A C 1
ATOM 640 O O . CYS A 1 85 ? 19.563 10.782 -11.563 1.00 39.59 85 CYS A O 1
ATOM 642 N N . GLY A 1 86 ? 20.175 8.928 -12.665 1.00 47.19 86 GLY A N 1
ATOM 643 C CA . GLY A 1 86 ? 21.577 9.006 -12.260 1.00 47.19 86 GLY A CA 1
ATOM 644 C C . GLY A 1 86 ? 22.479 7.937 -12.868 1.00 47.19 86 GLY A C 1
ATOM 645 O O . GLY A 1 86 ? 23.408 7.497 -12.192 1.00 47.19 86 GLY A O 1
ATOM 646 N N . GLN A 1 87 ? 22.215 7.506 -14.105 1.00 37.03 87 GLN A N 1
ATOM 647 C CA . GLN A 1 87 ? 23.179 6.739 -14.894 1.00 37.03 87 GLN A CA 1
ATOM 648 C C . GLN A 1 87 ? 23.217 7.238 -16.335 1.00 37.03 87 GLN A C 1
ATOM 650 O O . GLN A 1 87 ? 22.128 7.536 -16.873 1.00 37.03 87 GLN A O 1
#

pLDDT: mean 77.79, std 12.84, range [37.03, 88.5]

Secondary structure (DSSP, 8-state):
--TTTS----EEEEETTEEEEE--HHHHHHHHTS-HHHHHHHIIIIIS---HHHHHHHHT--HHHHHHHHHHHHHHHHHHHHTTS--

Sequence (87 aa):
TCPACGHCFESLFDVGGVGVTVADPDMADAIRALDADGQAIVLLHYFAEWPDGRIGTHLGIPRSTVQFRRNAALRLLRGLLEGRCGQ

Foldseek 3Di:
DDPPDVQQPWDWDQQLNDTAIDRDPLVVVLLVPADSLLNNLCRCCVGVVDDLVVSCVSVVHDSVVSVVSPVVSVVSVCCSVVVVPPD

Radius of gyration: 14.24 Å; chains: 1; bounding box: 36×23×44 Å